Protein AF-W1Y2H6-F1 (afdb_monomer_lite)

Radius of gyration: 12.59 Å; chains: 1; bounding box: 32×30×31 Å

pLDDT: mean 88.01, std 8.5, range [61.38, 96.62]

Sequence (83 aa):
QTHKAQVVFETCDIDDLEILVFNSTILDTFTGKRIELPQYQQDYSESEFEVITETYNWGRAVLQGWLCTEGNPVHCIMNIYFK

Structure (mmCIF, N/CA/C/O backbone):
data_AF-W1Y2H6-F1
#
_entry.id   AF-W1Y2H6-F1
#
loop_
_atom_site.group_PDB
_atom_site.id
_atom_site.type_symbol
_atom_site.label_atom_id
_atom_site.label_alt_id
_atom_site.label_comp_id
_atom_site.label_asym_id
_atom_site.label_entity_id
_atom_site.label_seq_id
_atom_site.pdbx_PDB_ins_code
_atom_site.Cartn_x
_atom_site.Cartn_y
_atom_site.Cartn_z
_atom_site.occupancy
_atom_site.B_iso_or_equiv
_atom_site.auth_seq_id
_atom_site.auth_comp_id
_atom_site.auth_asym_id
_atom_site.auth_atom_id
_atom_site.pdbx_PDB_model_num
ATOM 1 N N . GLN A 1 1 ? 4.374 14.239 16.105 1.00 61.38 1 GLN A N 1
ATOM 2 C CA . GLN A 1 1 ? 3.993 15.335 15.192 1.00 61.38 1 GLN A CA 1
ATOM 3 C C . GLN A 1 1 ? 3.769 14.682 13.840 1.00 61.38 1 GLN A C 1
ATOM 5 O O . GLN A 1 1 ? 4.638 13.925 13.433 1.00 61.38 1 GLN A O 1
ATOM 10 N N . THR A 1 2 ? 2.604 14.854 13.217 1.00 68.31 2 THR A N 1
ATOM 11 C CA . THR A 1 2 ? 2.341 14.325 11.871 1.00 68.31 2 THR A CA 1
ATOM 12 C C . THR A 1 2 ? 2.732 15.382 10.842 1.00 68.31 2 THR A C 1
ATOM 14 O O . THR A 1 2 ? 2.445 16.567 11.020 1.00 68.31 2 THR A O 1
ATOM 17 N N . HIS A 1 3 ? 3.429 14.964 9.787 1.00 78.75 3 HIS A N 1
ATOM 18 C CA . HIS A 1 3 ? 3.828 15.833 8.683 1.00 78.75 3 HIS A CA 1
ATOM 19 C C . HIS A 1 3 ? 3.038 15.414 7.451 1.00 78.75 3 HIS A C 1
ATOM 21 O O . HIS A 1 3 ? 3.116 14.261 7.034 1.00 78.75 3 HIS A O 1
ATOM 27 N N . LYS A 1 4 ? 2.253 16.335 6.883 1.00 80.44 4 LYS A N 1
ATOM 28 C CA . LYS A 1 4 ? 1.559 16.062 5.624 1.00 80.44 4 LYS A CA 1
ATOM 29 C C . LYS A 1 4 ? 2.581 16.097 4.492 1.00 80.44 4 LYS A C 1
ATOM 31 O O . LYS A 1 4 ? 3.330 17.064 4.368 1.00 80.44 4 LYS A O 1
ATOM 36 N N . ALA A 1 5 ? 2.592 15.044 3.689 1.00 75.06 5 ALA A N 1
ATOM 37 C CA . ALA A 1 5 ? 3.404 14.928 2.491 1.00 75.06 5 ALA A CA 1
ATOM 38 C C . ALA A 1 5 ? 2.498 14.563 1.316 1.00 75.06 5 ALA A C 1
ATOM 40 O O . ALA A 1 5 ? 1.467 13.915 1.495 1.00 75.06 5 ALA A O 1
ATOM 41 N N . GLN A 1 6 ? 2.890 14.991 0.122 1.00 77.88 6 GLN A N 1
ATOM 42 C CA . GLN A 1 6 ? 2.246 14.586 -1.116 1.00 77.88 6 GLN A CA 1
ATOM 43 C C . GLN A 1 6 ? 3.232 13.729 -1.900 1.00 77.88 6 GLN A C 1
ATOM 45 O O . GLN A 1 6 ? 4.346 14.170 -2.177 1.00 77.88 6 GLN A O 1
ATOM 50 N N . VAL A 1 7 ? 2.817 12.514 -2.250 1.00 72.44 7 VAL A N 1
ATOM 51 C CA . VAL A 1 7 ? 3.562 11.663 -3.180 1.00 72.44 7 VAL A CA 1
ATOM 52 C C . VAL A 1 7 ? 3.046 11.962 -4.583 1.00 72.44 7 VAL A C 1
ATOM 54 O O . VAL A 1 7 ? 1.847 11.854 -4.840 1.00 72.44 7 VAL A O 1
ATOM 57 N N . VAL A 1 8 ? 3.946 12.379 -5.473 1.00 75.50 8 VAL A N 1
ATOM 58 C CA . VAL A 1 8 ? 3.640 12.679 -6.876 1.00 75.50 8 VAL A CA 1
ATOM 59 C C . VAL A 1 8 ? 4.443 11.730 -7.752 1.00 75.50 8 VAL A C 1
ATOM 61 O O . VAL A 1 8 ? 5.664 11.657 -7.640 1.00 75.50 8 VAL A O 1
ATOM 64 N N . PHE A 1 9 ? 3.747 11.006 -8.623 1.00 73.50 9 PHE A N 1
ATOM 65 C CA . PHE A 1 9 ? 4.352 10.138 -9.627 1.00 73.50 9 PHE A CA 1
ATOM 66 C C . PHE A 1 9 ? 4.357 10.878 -10.965 1.00 73.50 9 PHE A C 1
ATOM 68 O O . PHE A 1 9 ? 3.294 11.152 -11.515 1.00 73.50 9 PHE A O 1
ATOM 75 N N . GLU A 1 10 ? 5.539 11.235 -11.471 1.00 72.56 10 GLU A N 1
ATOM 76 C CA . GLU A 1 10 ? 5.662 12.015 -12.715 1.00 72.56 10 GLU A CA 1
ATOM 77 C C . GLU A 1 10 ? 5.884 11.138 -13.955 1.00 72.56 10 GLU A C 1
ATOM 79 O O . GLU A 1 10 ? 5.382 11.454 -15.031 1.00 72.56 10 GLU A O 1
ATOM 84 N N . THR A 1 11 ? 6.635 10.041 -13.819 1.00 72.50 11 THR A N 1
ATOM 85 C CA . THR A 1 11 ? 7.103 9.224 -14.959 1.00 72.50 11 THR A CA 1
ATOM 86 C C . THR A 1 11 ? 6.901 7.721 -14.763 1.00 72.50 11 THR A C 1
ATOM 88 O O . THR A 1 11 ? 7.492 6.927 -15.489 1.00 72.50 11 THR A O 1
ATOM 91 N N . CYS A 1 12 ? 6.138 7.321 -13.746 1.00 70.06 12 CYS A N 1
ATOM 92 C CA . CYS A 1 12 ? 5.872 5.918 -13.438 1.00 70.06 12 CYS A CA 1
ATOM 93 C C . CYS A 1 12 ? 4.633 5.462 -14.216 1.00 70.06 12 CYS A C 1
ATOM 95 O O . CYS A 1 12 ? 3.615 6.161 -14.192 1.00 70.06 12 CYS A O 1
ATOM 97 N N . ASP A 1 13 ? 4.717 4.321 -14.908 1.00 78.62 13 ASP A N 1
ATOM 98 C CA . ASP A 1 13 ? 3.525 3.716 -15.498 1.00 78.62 13 ASP A CA 1
ATOM 99 C C . ASP A 1 13 ? 2.569 3.341 -14.360 1.00 78.62 13 ASP A C 1
ATOM 101 O O . ASP A 1 13 ? 2.985 2.837 -13.320 1.00 78.62 13 ASP A O 1
ATOM 105 N N . ILE A 1 14 ? 1.271 3.570 -14.549 1.00 75.56 14 ILE A N 1
ATOM 106 C CA . ILE A 1 14 ? 0.246 3.235 -13.545 1.00 75.56 14 ILE A CA 1
ATOM 107 C C . ILE A 1 14 ? 0.306 1.741 -13.171 1.00 75.56 14 ILE A C 1
ATOM 109 O O . ILE A 1 14 ? 0.062 1.381 -12.019 1.00 75.56 14 ILE A O 1
ATOM 113 N N . ASP A 1 15 ? 0.697 0.904 -14.134 1.00 79.19 15 ASP A N 1
ATOM 114 C CA . ASP A 1 15 ? 0.865 -0.545 -13.997 1.00 79.19 15 ASP A CA 1
ATOM 115 C C . ASP A 1 15 ? 2.099 -0.937 -13.160 1.00 79.19 15 ASP A C 1
ATOM 117 O O . ASP A 1 15 ? 2.213 -2.081 -12.717 1.00 79.19 15 ASP A O 1
ATOM 121 N N . ASP A 1 16 ? 3.020 -0.001 -12.908 1.00 86.19 16 ASP A N 1
ATOM 122 C CA . ASP A 1 16 ? 4.204 -0.205 -12.068 1.00 86.19 16 ASP A CA 1
ATOM 123 C C . ASP A 1 16 ? 3.893 0.030 -10.570 1.00 86.19 16 ASP A C 1
ATOM 125 O O . ASP A 1 16 ? 4.806 0.098 -9.741 1.00 86.19 16 ASP A O 1
ATOM 129 N N . LEU A 1 17 ? 2.611 0.137 -10.191 1.00 89.81 17 LEU A N 1
ATOM 130 C CA . LEU A 1 17 ? 2.170 0.214 -8.799 1.00 89.81 17 LEU A CA 1
ATOM 131 C C . LEU A 1 17 ? 1.313 -0.988 -8.404 1.00 89.81 17 LEU A C 1
ATOM 133 O O . LEU A 1 17 ? 0.259 -1.259 -8.976 1.00 89.81 17 LEU A O 1
ATOM 137 N N . GLU A 1 18 ? 1.720 -1.650 -7.326 1.00 93.69 18 GLU A N 1
ATOM 138 C CA . GLU A 1 18 ? 0.933 -2.688 -6.671 1.00 93.69 18 GLU A CA 1
ATOM 139 C C . GLU A 1 18 ? 0.629 -2.269 -5.235 1.00 93.69 18 GLU A C 1
ATOM 141 O O . GLU A 1 18 ? 1.537 -1.994 -4.450 1.00 93.69 18 GLU A O 1
ATOM 146 N N . ILE A 1 19 ? -0.651 -2.258 -4.870 1.00 95.38 19 ILE A N 1
ATOM 147 C CA . ILE A 1 19 ? -1.100 -1.839 -3.546 1.00 95.38 19 ILE A CA 1
ATOM 148 C C . ILE A 1 19 ? -1.805 -3.007 -2.861 1.00 95.38 19 ILE A C 1
ATOM 150 O O . ILE A 1 19 ? -2.771 -3.574 -3.375 1.00 95.38 19 ILE A O 1
ATOM 154 N N . LEU A 1 20 ? -1.318 -3.375 -1.682 1.00 96.44 20 LEU A N 1
ATOM 155 C CA . LEU A 1 20 ? -1.878 -4.423 -0.840 1.00 96.44 20 LEU A CA 1
ATOM 156 C C . LEU A 1 20 ? -2.616 -3.771 0.324 1.00 96.44 20 LEU A C 1
ATOM 158 O O . LEU A 1 20 ? -1.985 -3.209 1.218 1.00 96.44 20 LEU A O 1
ATOM 162 N N . VAL A 1 21 ? -3.943 -3.868 0.324 1.00 96.00 21 VAL A N 1
ATOM 163 C CA . VAL A 1 21 ? -4.791 -3.376 1.415 1.00 96.00 21 VAL A CA 1
ATOM 164 C C . VAL A 1 21 ? -5.262 -4.563 2.239 1.00 96.00 21 VAL A C 1
ATOM 166 O O . VAL A 1 21 ? -5.984 -5.426 1.736 1.00 96.00 21 VAL A O 1
ATOM 169 N N . PHE A 1 22 ? -4.834 -4.620 3.495 1.00 95.56 22 PHE A N 1
ATOM 170 C CA . PHE A 1 22 ? -5.148 -5.711 4.408 1.00 95.56 22 PHE A CA 1
ATOM 171 C C . PHE A 1 22 ? -6.555 -5.536 4.996 1.00 95.56 22 PHE A C 1
ATOM 173 O O . PHE A 1 22 ? -7.112 -4.443 5.023 1.00 95.56 22 PHE A O 1
ATOM 180 N N . ASN A 1 23 ? -7.127 -6.620 5.515 1.00 93.12 23 ASN A N 1
ATOM 181 C CA . ASN A 1 23 ? -8.404 -6.592 6.233 1.00 93.12 23 ASN A CA 1
ATOM 182 C C . ASN A 1 23 ? -8.271 -6.047 7.664 1.00 93.12 23 ASN A C 1
ATOM 184 O O . ASN A 1 23 ? -9.270 -5.696 8.288 1.00 93.12 23 ASN A O 1
ATOM 188 N N . SER A 1 24 ? -7.057 -6.042 8.219 1.00 90.69 24 SER A N 1
ATOM 189 C CA . SER A 1 24 ? -6.789 -5.607 9.589 1.00 90.69 24 SER A CA 1
ATOM 190 C C . SER A 1 24 ? -5.381 -5.033 9.728 1.00 90.69 24 SER A C 1
ATOM 192 O O . SER A 1 24 ? -4.626 -4.939 8.759 1.00 90.69 24 SER A O 1
ATOM 194 N N . THR A 1 25 ? -5.027 -4.64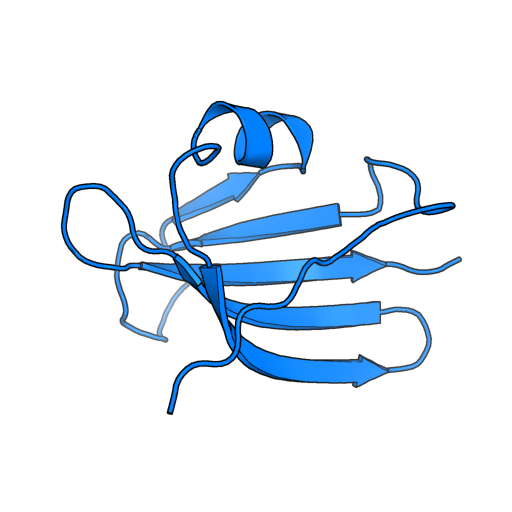3 10.949 1.00 85.38 25 THR A N 1
ATOM 195 C CA . THR A 1 25 ? -3.702 -4.133 11.299 1.00 85.38 25 THR A CA 1
ATOM 196 C C . THR A 1 25 ? -2.671 -5.217 11.623 1.00 85.38 25 THR A C 1
ATOM 198 O O . THR A 1 25 ? -1.500 -4.903 11.830 1.00 85.38 25 THR A O 1
ATOM 201 N N . ILE A 1 26 ? -3.087 -6.485 11.696 1.00 81.56 26 ILE A N 1
ATOM 202 C CA . ILE A 1 26 ? -2.221 -7.596 12.097 1.00 81.56 26 ILE A CA 1
ATOM 203 C C . ILE A 1 26 ? -1.317 -7.997 10.926 1.00 81.56 26 ILE A C 1
ATOM 205 O O . ILE A 1 26 ? -1.782 -8.265 9.820 1.00 81.56 26 ILE A O 1
ATOM 209 N N . LEU A 1 27 ? -0.013 -8.044 11.195 1.00 69.25 27 LEU A N 1
ATOM 210 C CA . LEU A 1 27 ? 1.035 -8.410 10.243 1.00 69.25 27 LEU A CA 1
ATOM 211 C C . LEU A 1 27 ? 1.338 -9.911 10.325 1.00 69.25 27 LEU A C 1
ATOM 213 O O . LEU A 1 27 ? 2.385 -10.303 10.839 1.00 69.25 27 LEU A O 1
ATOM 217 N N . ASP A 1 28 ? 0.411 -10.753 9.870 1.00 78.94 28 ASP A N 1
ATOM 218 C CA . ASP A 1 28 ? 0.611 -12.203 9.789 1.00 78.94 28 ASP A CA 1
ATOM 219 C C . ASP A 1 28 ? 0.557 -12.716 8.337 1.00 78.94 28 ASP A C 1
ATOM 221 O O . ASP A 1 28 ? 1.461 -12.463 7.541 1.00 78.94 28 ASP A O 1
ATOM 225 N N . THR A 1 29 ? -0.490 -13.452 7.979 1.00 86.81 29 THR A N 1
ATOM 226 C CA . THR A 1 29 ? -0.763 -13.899 6.624 1.00 86.81 29 THR A CA 1
ATOM 227 C C . THR A 1 29 ? -1.560 -12.817 5.919 1.00 86.81 29 THR A C 1
ATOM 229 O O . THR A 1 29 ? -2.574 -12.343 6.429 1.00 86.81 29 THR A O 1
ATOM 232 N N . PHE A 1 30 ? -1.138 -12.451 4.710 1.00 90.06 30 PHE A N 1
ATOM 233 C CA . PHE A 1 30 ? -1.886 -11.486 3.918 1.00 90.06 30 PHE A CA 1
ATOM 234 C C . PHE A 1 30 ? -3.330 -11.961 3.704 1.00 90.06 30 PHE A C 1
ATOM 236 O O . PHE A 1 30 ? -3.587 -12.969 3.045 1.00 90.06 30 PHE A O 1
ATOM 243 N N . THR A 1 31 ? -4.269 -11.197 4.255 1.00 92.56 31 THR A N 1
ATOM 244 C CA . THR A 1 31 ? -5.699 -11.307 3.987 1.00 92.56 31 THR A CA 1
ATOM 245 C C . THR A 1 31 ? -6.195 -9.917 3.630 1.00 92.56 31 THR A C 1
ATOM 247 O O . THR A 1 31 ? -6.054 -8.977 4.411 1.00 92.56 31 THR A O 1
ATOM 250 N N . GLY A 1 32 ? -6.708 -9.757 2.416 1.00 94.00 32 GLY A N 1
ATOM 251 C CA . GLY A 1 32 ? -7.000 -8.435 1.881 1.00 94.00 32 GLY A CA 1
ATOM 252 C C . GLY A 1 32 ? -7.174 -8.442 0.373 1.00 94.00 32 GLY A C 1
ATOM 253 O O . GLY A 1 32 ? -7.391 -9.492 -0.235 1.00 94.00 32 GLY A O 1
ATOM 254 N N . LYS A 1 33 ? -7.055 -7.258 -0.227 1.00 95.88 33 LYS A N 1
ATOM 255 C CA . LYS A 1 33 ? -7.118 -7.060 -1.676 1.00 95.88 33 LYS A CA 1
ATOM 256 C C . LYS A 1 33 ? -5.798 -6.523 -2.216 1.00 95.88 33 LYS A C 1
ATOM 258 O O . LYS A 1 33 ? -5.176 -5.645 -1.623 1.00 95.88 33 LYS A O 1
ATOM 263 N N . ARG A 1 34 ? -5.396 -7.066 -3.362 1.00 96.62 34 ARG A N 1
ATOM 264 C CA . ARG A 1 34 ? -4.347 -6.519 -4.221 1.00 96.62 34 ARG A CA 1
ATOM 265 C C . ARG A 1 34 ? -5.035 -5.656 -5.269 1.00 96.62 34 ARG A C 1
ATOM 267 O O . ARG A 1 34 ? -5.899 -6.164 -5.980 1.00 96.62 34 ARG A O 1
ATOM 274 N N . ILE A 1 35 ? -4.681 -4.382 -5.331 1.00 95.69 35 ILE A N 1
ATOM 275 C CA . ILE A 1 35 ? -5.284 -3.403 -6.234 1.00 95.69 35 ILE A CA 1
ATOM 276 C C . ILE A 1 35 ? -4.211 -2.557 -6.915 1.00 95.69 35 ILE A C 1
ATOM 278 O O . ILE A 1 35 ? -3.081 -2.456 -6.439 1.00 95.69 35 ILE A O 1
ATOM 282 N N . GLU A 1 36 ? -4.592 -1.949 -8.028 1.00 92.62 36 GLU A N 1
ATOM 283 C CA . GLU A 1 36 ? -3.775 -0.994 -8.774 1.00 92.62 36 GLU A CA 1
ATOM 284 C C . GLU A 1 36 ? -4.116 0.441 -8.355 1.00 92.62 36 GLU A C 1
ATOM 286 O O . GLU A 1 36 ? -5.129 0.697 -7.689 1.00 92.62 36 GLU A O 1
ATOM 291 N N . LEU A 1 37 ? -3.277 1.394 -8.766 1.00 90.31 37 LEU A N 1
ATOM 292 C CA . LEU A 1 37 ? -3.433 2.804 -8.416 1.00 90.31 37 LEU A CA 1
ATOM 293 C C . LEU A 1 37 ? -4.822 3.390 -8.758 1.00 90.31 37 LEU A C 1
ATOM 295 O O . LEU A 1 37 ? -5.356 4.097 -7.902 1.00 90.31 37 LEU A O 1
ATOM 299 N N . PRO A 1 38 ? -5.466 3.095 -9.910 1.00 91.50 38 PRO A N 1
ATOM 300 C CA . PRO A 1 38 ? -6.777 3.667 -10.221 1.00 91.50 38 PRO A CA 1
ATOM 301 C C . PRO A 1 38 ? -7.862 3.230 -9.233 1.00 91.50 38 PRO A C 1
ATOM 303 O O . PRO A 1 38 ? -8.632 4.060 -8.752 1.00 91.50 38 PRO A O 1
ATOM 306 N N . GLN A 1 39 ? -7.890 1.943 -8.871 1.00 94.75 39 GLN A N 1
ATOM 307 C CA . GLN A 1 39 ? -8.840 1.430 -7.883 1.00 94.75 39 GLN A CA 1
ATOM 308 C C . GLN A 1 39 ? -8.546 1.998 -6.495 1.00 94.75 39 GLN A C 1
ATOM 310 O O . GLN A 1 39 ? -9.471 2.319 -5.757 1.00 94.75 39 GLN A O 1
ATOM 315 N N . TYR A 1 40 ? -7.268 2.156 -6.137 1.00 93.44 40 TYR A N 1
ATOM 316 C CA . TYR A 1 40 ? -6.899 2.789 -4.876 1.00 93.44 40 TYR A CA 1
ATOM 317 C C . TYR A 1 40 ? -7.393 4.238 -4.808 1.00 93.44 40 TYR A C 1
ATOM 319 O O . TYR A 1 40 ? -8.021 4.622 -3.828 1.00 93.44 40 TYR A O 1
ATOM 327 N N . GLN A 1 41 ? -7.170 5.025 -5.862 1.00 91.38 41 GLN A N 1
ATOM 328 C CA . GLN A 1 41 ? -7.646 6.406 -5.935 1.00 91.38 41 GLN A CA 1
ATOM 329 C C . GLN A 1 41 ? -9.173 6.495 -5.901 1.00 91.38 41 GLN A C 1
ATOM 331 O O . GLN A 1 41 ? -9.700 7.426 -5.304 1.00 91.38 41 GLN A O 1
ATOM 336 N N . GLN A 1 42 ? -9.881 5.540 -6.509 1.00 94.94 42 GLN A N 1
ATOM 337 C CA . GLN A 1 42 ? -11.341 5.491 -6.475 1.00 94.94 42 GLN A CA 1
ATOM 338 C C . GLN A 1 42 ? -11.885 5.121 -5.087 1.00 94.94 42 GLN A C 1
ATOM 340 O O . GLN A 1 42 ? -12.807 5.770 -4.602 1.00 94.94 42 GLN A O 1
ATOM 345 N N . ASP A 1 43 ? -11.341 4.074 -4.464 1.00 95.19 43 ASP A N 1
ATOM 346 C CA . ASP A 1 43 ? -11.853 3.532 -3.199 1.00 95.19 43 ASP A CA 1
ATOM 347 C C . ASP A 1 43 ? -11.442 4.368 -1.982 1.00 95.19 43 ASP A C 1
ATOM 349 O O . ASP A 1 43 ? -12.118 4.332 -0.955 1.00 95.19 43 ASP A O 1
ATOM 353 N N . TYR A 1 44 ? -10.311 5.071 -2.077 1.00 93.69 44 TYR A N 1
ATOM 354 C CA . TYR A 1 44 ? -9.626 5.690 -0.943 1.00 93.69 44 TYR A CA 1
ATOM 355 C C . TYR A 1 44 ? -9.272 7.163 -1.184 1.00 93.69 44 TYR A C 1
ATOM 357 O O . TYR A 1 44 ? -8.344 7.671 -0.556 1.00 93.69 44 TYR A O 1
ATOM 365 N N . SER A 1 45 ? -9.994 7.870 -2.067 1.00 91.50 45 SER A N 1
ATOM 366 C CA . SER A 1 45 ? -9.732 9.292 -2.372 1.00 91.50 45 SER A CA 1
ATOM 367 C C . SER A 1 45 ? -9.752 10.189 -1.132 1.00 91.50 45 SER A C 1
ATOM 369 O O . SER A 1 45 ? -8.962 11.123 -1.031 1.00 91.50 45 SER A O 1
ATOM 371 N N . GLU A 1 46 ? -10.636 9.875 -0.182 1.00 91.50 46 GLU A N 1
ATOM 372 C CA . GLU A 1 46 ? -10.822 10.624 1.065 1.00 91.50 46 GLU A CA 1
ATOM 373 C C . GLU A 1 46 ? -10.035 10.030 2.246 1.00 91.50 46 GLU A C 1
ATOM 375 O O . GLU A 1 46 ? -10.115 10.534 3.366 1.00 91.50 46 GLU A O 1
ATOM 380 N N . SER A 1 47 ? -9.303 8.932 2.035 1.00 92.62 47 SER A N 1
ATOM 381 C CA . SER A 1 47 ? -8.543 8.263 3.092 1.00 92.62 47 SER A CA 1
ATOM 382 C C . SER A 1 47 ? -7.153 8.872 3.253 1.00 92.62 47 SER A C 1
ATOM 384 O O . SER A 1 47 ? -6.465 9.180 2.281 1.00 92.62 47 SER A O 1
ATOM 386 N N . GLU A 1 48 ? -6.691 8.980 4.499 1.00 92.94 48 GLU A N 1
ATOM 387 C CA . GLU A 1 48 ? -5.293 9.309 4.783 1.00 92.94 48 GLU A CA 1
ATOM 388 C C . GLU A 1 48 ? -4.451 8.024 4.829 1.00 92.94 48 GLU A C 1
ATOM 390 O O . GLU A 1 48 ? -4.840 7.028 5.444 1.00 92.94 48 GLU A O 1
ATOM 395 N N . PHE A 1 49 ? -3.282 8.048 4.185 1.00 93.44 49 PHE A N 1
ATOM 396 C CA . PHE A 1 49 ? -2.283 6.986 4.286 1.00 93.44 49 PHE A CA 1
ATOM 397 C C . PHE A 1 49 ? -1.102 7.468 5.131 1.00 93.44 49 PHE A C 1
ATOM 399 O O . PHE A 1 49 ? -0.303 8.298 4.696 1.00 93.44 49 PHE A O 1
ATOM 406 N N . GLU A 1 50 ? -1.001 6.954 6.355 1.00 93.25 50 GLU A N 1
ATOM 407 C CA . GLU A 1 50 ? 0.099 7.245 7.270 1.00 93.25 50 GLU A CA 1
ATOM 408 C C . GLU A 1 50 ? 1.249 6.266 7.023 1.00 93.25 50 GLU A C 1
ATOM 410 O O . GLU A 1 50 ? 1.177 5.097 7.402 1.00 93.25 50 GLU A O 1
ATOM 415 N N . VAL A 1 51 ? 2.322 6.747 6.396 1.00 93.38 51 VAL A N 1
ATOM 416 C CA . VAL A 1 51 ? 3.530 5.952 6.142 1.00 93.38 51 VAL A CA 1
ATOM 417 C C . VAL A 1 51 ? 4.335 5.795 7.435 1.00 93.38 51 VAL A C 1
ATOM 419 O O . VAL A 1 51 ? 4.729 6.777 8.059 1.00 93.38 51 VAL A O 1
ATOM 422 N N . ILE A 1 52 ? 4.612 4.546 7.813 1.00 93.56 52 ILE A N 1
ATOM 423 C CA . ILE A 1 52 ? 5.401 4.173 9.000 1.00 93.56 52 ILE A CA 1
ATOM 424 C C . ILE A 1 52 ? 6.799 3.723 8.592 1.00 93.56 52 ILE A C 1
ATOM 426 O O . ILE A 1 52 ? 7.783 3.987 9.280 1.00 93.56 52 ILE A O 1
ATOM 430 N N . THR A 1 53 ? 6.890 2.981 7.492 1.00 93.12 53 THR A N 1
ATOM 431 C CA . THR A 1 53 ? 8.150 2.449 6.986 1.00 93.12 53 THR A CA 1
ATOM 432 C C . THR A 1 53 ? 8.232 2.702 5.501 1.00 93.12 53 THR A C 1
ATOM 434 O O . THR A 1 53 ? 7.319 2.393 4.741 1.00 93.12 53 THR A O 1
ATOM 437 N N . GLU A 1 54 ? 9.363 3.256 5.106 1.00 93.62 54 GLU A N 1
ATOM 438 C CA . GLU A 1 54 ? 9.695 3.556 3.732 1.00 93.62 54 GLU A CA 1
ATOM 439 C C . GLU A 1 54 ? 11.008 2.846 3.409 1.00 93.62 54 GLU A C 1
ATOM 441 O O . GLU A 1 54 ? 11.991 2.967 4.141 1.00 93.62 54 GLU A O 1
ATOM 446 N N . THR A 1 55 ? 11.011 2.042 2.349 1.00 93.75 55 THR A N 1
ATOM 447 C CA . THR A 1 55 ? 12.193 1.289 1.918 1.00 93.7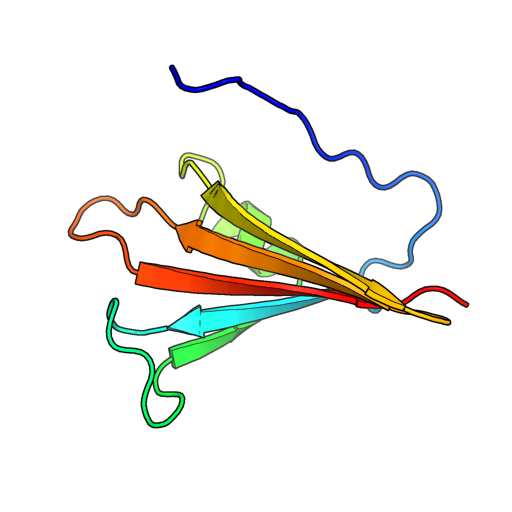5 55 THR A CA 1
ATOM 448 C C . THR A 1 55 ? 12.468 1.552 0.451 1.00 93.75 55 THR A C 1
ATOM 450 O O . THR A 1 55 ? 11.564 1.466 -0.374 1.00 93.75 55 THR A O 1
ATOM 453 N N . TYR A 1 56 ? 13.735 1.795 0.127 1.00 90.31 56 TYR A N 1
ATOM 454 C CA . TYR A 1 56 ? 14.212 2.017 -1.232 1.00 90.31 56 TYR A CA 1
ATOM 455 C C . TYR A 1 56 ? 15.282 0.987 -1.579 1.00 90.31 56 TYR A C 1
ATOM 457 O O . TYR A 1 56 ? 16.277 0.851 -0.866 1.00 90.31 56 TYR A O 1
ATOM 465 N N . ASN A 1 57 ? 15.095 0.259 -2.675 1.00 84.81 57 ASN A N 1
ATOM 466 C CA . ASN A 1 57 ? 16.101 -0.647 -3.221 1.00 84.81 57 ASN A CA 1
ATOM 467 C C . ASN A 1 57 ? 16.167 -0.534 -4.756 1.00 84.81 57 ASN A C 1
ATOM 469 O O . ASN A 1 57 ? 15.437 0.252 -5.359 1.00 84.81 57 ASN A O 1
ATOM 473 N N . TRP A 1 58 ? 17.108 -1.254 -5.378 1.00 80.00 58 TRP A N 1
ATOM 474 C CA . TRP A 1 58 ? 17.420 -1.178 -6.813 1.00 80.00 58 TRP A CA 1
ATOM 475 C C . TRP A 1 58 ? 16.226 -1.584 -7.696 1.00 80.00 58 TRP A C 1
ATOM 477 O O . TRP A 1 58 ? 16.130 -2.731 -8.125 1.00 80.00 58 TRP A O 1
ATOM 487 N N . GLY A 1 59 ? 15.324 -0.637 -7.959 1.00 86.62 59 GLY A N 1
ATOM 488 C CA . GLY A 1 59 ? 14.148 -0.815 -8.815 1.00 86.62 59 GLY A CA 1
ATOM 489 C C . GLY A 1 59 ? 12.810 -0.866 -8.077 1.00 86.62 59 GLY A C 1
ATOM 490 O O . GLY A 1 59 ? 11.791 -1.109 -8.717 1.00 86.62 59 GLY A O 1
ATOM 491 N N . ARG A 1 60 ? 12.772 -0.650 -6.754 1.00 90.12 60 ARG A N 1
ATOM 492 C CA . ARG A 1 60 ? 11.504 -0.607 -6.016 1.00 90.12 60 ARG A CA 1
ATOM 493 C C . ARG A 1 60 ? 11.560 0.305 -4.794 1.00 90.12 60 ARG A C 1
ATOM 495 O O . ARG A 1 60 ? 12.480 0.230 -3.978 1.00 90.12 60 ARG A O 1
ATOM 502 N N . ALA A 1 61 ? 10.525 1.124 -4.643 1.00 91.88 61 ALA A N 1
ATOM 503 C CA . ALA A 1 61 ? 10.179 1.765 -3.383 1.00 91.88 61 ALA A CA 1
ATOM 504 C C . ALA A 1 61 ? 8.991 1.038 -2.743 1.00 91.88 61 ALA A C 1
ATOM 506 O O . ALA A 1 61 ? 8.101 0.532 -3.429 1.00 91.88 61 ALA A O 1
ATOM 507 N N . VAL A 1 62 ? 8.996 0.962 -1.416 1.00 93.94 62 VAL A N 1
ATOM 508 C CA . VAL A 1 62 ? 7.918 0.366 -0.626 1.00 93.94 62 VAL A CA 1
ATOM 509 C C . VAL A 1 62 ? 7.509 1.346 0.452 1.00 93.94 62 VAL A C 1
ATOM 511 O O . VAL A 1 62 ? 8.322 1.681 1.313 1.00 93.94 62 VAL A O 1
ATOM 514 N N . LEU A 1 63 ? 6.246 1.759 0.422 1.00 94.31 63 LEU A N 1
ATOM 515 C CA . LEU A 1 63 ? 5.620 2.526 1.492 1.00 94.31 63 LEU A CA 1
ATOM 516 C C . LEU A 1 63 ? 4.706 1.587 2.275 1.00 94.31 63 LEU A C 1
ATOM 518 O O . LEU A 1 63 ? 3.793 0.993 1.708 1.00 94.31 63 LEU A O 1
ATOM 522 N N . GLN A 1 64 ? 4.953 1.435 3.570 1.00 94.88 64 GLN A N 1
ATOM 523 C CA . GLN A 1 64 ? 4.163 0.590 4.461 1.00 94.88 64 GLN A CA 1
ATOM 524 C C . GLN A 1 64 ? 3.594 1.428 5.593 1.00 94.88 64 GLN A C 1
ATOM 526 O O . GLN A 1 64 ? 4.308 2.236 6.195 1.00 94.88 64 GLN A O 1
ATOM 531 N N . GLY A 1 65 ? 2.322 1.222 5.915 1.00 94.88 65 GLY A N 1
ATOM 532 C CA . GLY A 1 65 ? 1.666 2.090 6.879 1.00 94.88 65 GLY A CA 1
ATOM 533 C C . GLY A 1 65 ? 0.221 1.749 7.198 1.00 94.88 65 GLY A C 1
ATOM 534 O O . GLY A 1 65 ? -0.239 0.631 6.946 1.00 94.88 65 GLY A O 1
ATOM 535 N N . TRP A 1 66 ? -0.480 2.732 7.756 1.00 95.50 66 TRP A N 1
ATOM 536 C CA . TRP A 1 66 ? -1.903 2.659 8.070 1.00 95.50 66 TRP A CA 1
ATOM 537 C C . TRP A 1 66 ? -2.724 3.391 7.020 1.00 95.50 66 TRP A C 1
ATOM 539 O O . TRP A 1 66 ? -2.526 4.581 6.791 1.00 95.50 66 TRP A O 1
ATOM 549 N N . LEU A 1 67 ? -3.672 2.686 6.409 1.00 95.94 67 LEU A N 1
ATOM 550 C CA . LEU A 1 67 ? -4.711 3.299 5.593 1.00 95.94 67 LEU A CA 1
ATOM 551 C C . LEU A 1 67 ? -5.929 3.573 6.476 1.00 95.94 67 LEU A C 1
ATOM 553 O O . LEU A 1 67 ? -6.594 2.640 6.939 1.00 95.94 67 LEU A O 1
ATOM 557 N N . CYS A 1 68 ? -6.198 4.851 6.726 1.00 93.25 68 CYS A N 1
ATOM 558 C CA . CYS A 1 68 ? -7.313 5.315 7.540 1.00 93.25 68 CYS A CA 1
ATOM 559 C C . CYS A 1 68 ? -8.612 5.243 6.731 1.00 93.25 68 CYS A C 1
ATOM 561 O O . CYS A 1 68 ? -8.917 6.133 5.939 1.00 93.25 68 CYS A O 1
ATOM 563 N N . THR A 1 69 ? -9.366 4.163 6.931 1.00 87.50 69 THR A N 1
ATOM 564 C CA . THR A 1 69 ? -10.712 3.991 6.364 1.00 87.50 69 THR A CA 1
ATOM 565 C C . THR A 1 69 ? -11.775 4.587 7.295 1.00 87.50 69 THR A C 1
ATOM 567 O O . THR A 1 69 ? -11.455 4.993 8.409 1.00 87.50 69 THR A O 1
ATOM 570 N N . GLU A 1 70 ? -13.048 4.615 6.880 1.00 82.19 70 GLU A N 1
ATOM 571 C CA . GLU A 1 70 ? -14.164 5.088 7.728 1.00 82.19 70 GLU A CA 1
ATOM 572 C C . GLU A 1 70 ? -14.285 4.339 9.074 1.00 82.19 70 GLU A C 1
ATOM 574 O O . GLU A 1 70 ? -14.911 4.838 10.009 1.00 82.19 70 GLU A O 1
ATOM 579 N N . GLY A 1 71 ? -13.702 3.139 9.178 1.00 83.31 71 GLY A N 1
ATOM 580 C CA . GLY A 1 71 ? -13.667 2.331 10.394 1.00 83.31 71 GLY A CA 1
ATOM 581 C C . GLY A 1 71 ? -12.289 2.298 11.055 1.00 83.31 71 GLY A C 1
ATOM 582 O O . GLY A 1 71 ? -11.659 3.319 11.317 1.00 83.31 71 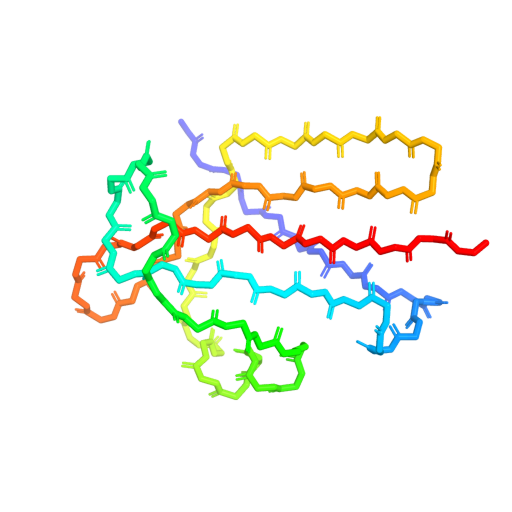GLY A O 1
ATOM 583 N N . ASN A 1 72 ? -11.822 1.089 11.365 1.00 89.31 72 ASN A N 1
ATOM 584 C CA . ASN A 1 72 ? -10.472 0.908 11.888 1.00 89.31 72 ASN A CA 1
ATOM 585 C C . ASN A 1 72 ? -9.444 1.081 10.759 1.00 89.31 72 ASN A C 1
ATOM 587 O O . ASN A 1 72 ? -9.703 0.644 9.630 1.00 89.31 72 ASN A O 1
ATOM 591 N N . PRO A 1 73 ? -8.265 1.663 11.043 1.00 94.06 73 PRO A N 1
ATOM 592 C CA . PRO A 1 73 ? -7.180 1.653 10.080 1.00 94.06 73 PRO A CA 1
ATOM 593 C C . PRO A 1 73 ? -6.809 0.212 9.738 1.00 94.06 73 PRO A C 1
ATOM 595 O O . PRO A 1 73 ? -6.916 -0.693 10.569 1.00 94.06 73 PRO A O 1
ATOM 598 N N . VAL A 1 74 ? -6.355 0.005 8.512 1.00 95.56 74 VAL A N 1
ATOM 599 C CA . VAL A 1 74 ? -5.850 -1.289 8.050 1.00 95.56 74 VAL A CA 1
ATOM 600 C C . VAL A 1 74 ? -4.409 -1.152 7.610 1.00 95.56 74 VAL A C 1
ATOM 602 O O . VAL A 1 74 ? -3.961 -0.057 7.257 1.00 95.56 74 VAL A O 1
ATOM 605 N N . HIS A 1 75 ? -3.661 -2.253 7.631 1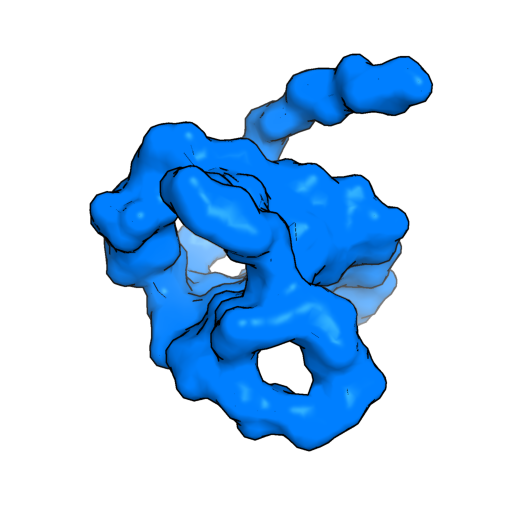.00 96.00 75 HIS A N 1
ATOM 606 C CA . HIS A 1 75 ? -2.326 -2.206 7.061 1.00 96.00 75 HIS A CA 1
ATOM 607 C C . HIS A 1 75 ? -2.399 -2.017 5.542 1.00 96.00 75 HIS A C 1
ATOM 609 O O . HIS A 1 75 ? -3.244 -2.607 4.864 1.00 96.00 75 HIS A O 1
ATOM 615 N 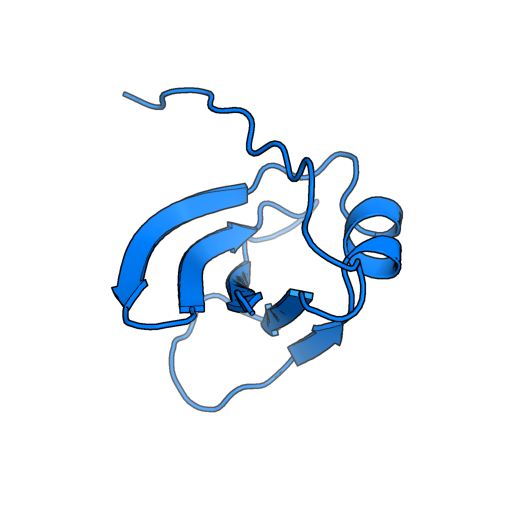N . CYS A 1 76 ? -1.507 -1.190 5.010 1.00 95.81 76 CYS A N 1
ATOM 616 C CA . CYS A 1 76 ? -1.368 -0.957 3.584 1.00 95.81 76 CYS A CA 1
ATOM 617 C C . CYS A 1 76 ? 0.109 -0.994 3.193 1.00 95.81 76 CYS A C 1
ATOM 619 O O . CYS A 1 76 ? 0.964 -0.450 3.900 1.00 95.81 76 CYS A O 1
ATOM 621 N N . ILE A 1 77 ? 0.394 -1.647 2.068 1.00 95.69 77 ILE A N 1
ATOM 622 C CA . ILE A 1 77 ? 1.713 -1.687 1.439 1.00 95.69 77 ILE A CA 1
ATOM 623 C C . ILE A 1 77 ? 1.555 -1.200 0.004 1.00 95.69 77 ILE A C 1
ATOM 625 O O . ILE A 1 77 ? 0.824 -1.809 -0.770 1.00 95.69 77 ILE A O 1
ATOM 629 N N . MET A 1 78 ? 2.264 -0.138 -0.356 1.00 95.06 78 MET A N 1
ATOM 630 C CA . MET A 1 78 ? 2.356 0.376 -1.717 1.00 95.06 78 MET A CA 1
ATOM 631 C C . MET A 1 78 ? 3.740 0.047 -2.271 1.00 95.06 78 MET A C 1
ATOM 633 O O . MET A 1 78 ? 4.750 0.589 -1.819 1.00 95.06 78 MET A O 1
ATOM 637 N N . ASN A 1 79 ? 3.775 -0.870 -3.231 1.00 94.00 79 ASN A N 1
ATOM 638 C CA . ASN A 1 79 ? 4.949 -1.202 -4.021 1.00 94.00 79 ASN A CA 1
ATOM 639 C C . ASN A 1 79 ? 4.967 -0.320 -5.266 1.00 94.00 79 ASN A C 1
ATOM 641 O O . ASN A 1 79 ? 3.998 -0.296 -6.020 1.00 94.00 79 ASN A O 1
ATOM 645 N N . ILE A 1 80 ? 6.078 0.376 -5.473 1.00 91.62 80 ILE A N 1
ATOM 646 C CA . ILE A 1 80 ? 6.317 1.242 -6.624 1.00 91.62 80 ILE A CA 1
ATOM 647 C C . ILE A 1 80 ? 7.550 0.689 -7.324 1.00 91.62 80 ILE A C 1
ATOM 649 O O . ILE A 1 80 ? 8.620 0.635 -6.714 1.00 91.62 80 ILE A O 1
ATOM 653 N N . TYR A 1 81 ? 7.407 0.256 -8.569 1.00 88.88 81 TYR A N 1
ATOM 654 C CA . TYR A 1 81 ? 8.495 -0.310 -9.355 1.00 88.88 81 TYR A CA 1
ATOM 655 C C . TYR A 1 81 ? 9.092 0.753 -10.282 1.00 88.88 81 TYR A C 1
ATOM 657 O O . TYR A 1 81 ? 8.383 1.563 -10.872 1.00 88.88 81 TYR A O 1
ATOM 665 N N . PHE A 1 82 ? 10.418 0.761 -10.394 1.00 82.06 82 PHE A N 1
ATOM 666 C CA . PHE A 1 82 ? 11.159 1.661 -11.274 1.00 82.06 82 PHE A CA 1
ATOM 667 C C . PHE A 1 82 ? 11.828 0.841 -12.378 1.00 82.06 82 PHE A C 1
ATOM 669 O O . PHE A 1 82 ? 12.427 -0.200 -12.090 1.00 82.06 82 PHE A O 1
ATOM 676 N N . LYS A 1 83 ? 11.729 1.316 -13.622 1.00 71.50 83 LYS A N 1
ATOM 677 C CA . LYS A 1 83 ? 12.457 0.776 -14.778 1.00 71.50 83 LYS A CA 1
ATOM 678 C C . LYS A 1 83 ? 13.771 1.524 -14.990 1.00 71.50 83 LYS A C 1
ATOM 680 O O . LYS A 1 83 ? 13.780 2.760 -14.789 1.00 71.50 83 LYS A O 1
#

Secondary structure (DSSP, 8-state):
---------SS--GGGEEEEEESSS--SS--EEEE-HHHHHHHSTT-EEEEEEEEEETTEEEEEEEEE-SSS-EEEEEEEE--

Foldseek 3Di:
DDDDDDDDDDPADQVQKWKQWAPAADDDDGDGDIDTPVVCCVVQVPWDWDFDDWDDDDFWIKTWGWTGDPDDTTIMIMIGGHD

Organism: NCBI:txid408170

=== Feature glossary ===
The record interleaves many kinds of information about one protein. Here is each kind framed as the question it answers.

Q: What does the local fold look like, residue by residue?
A: A 3Di character summarizes, for each residue, the relative orientation of the Cα frame of its nearest spatial neighbor. Because it encodes fold topology rather than chemistry, 3Di alignments detect remote structural similarity that sequence alignment misses.

Q: Which residues are in helices, strands, or loops?
A: Secondary structure is the local, repeating backbone conformation. DSSP classifies it into eight states by reading the hydrogen-bond network: three helix types (H, G, I), two β types (E, B), two non-regular types (T, S), and unstructured coil (-).

Q: How big and how compact is the whole molecule?
A: Three whole-structure scalars: the radius of gyration (RMS distance of Cα from centroid, in Å), the count of Cα–Cα contacts (pairs closer than 8 Å and separated by more than four residues in sequence — i.e. tertiary, not local, contacts), and the bounding-box dimensions. Together they distinguish compact globular folds from extended fibres or disordered chains.

Q: How confident is the AlphaFold model at each residue?
A: For AlphaFold models, the B-factor field carries pLDDT — the model's own estimate of local accuracy on a 0–100 scale. Regions with pLDDT<50 should be treated as essentially unmodeled; they often correspond to intrinsically disordered segments.

Q: What family and function is it annotated with?
A: Functional annotations link the protein to curated databases. InterPro entries identify conserved domains and families by matching the sequence against member-database signatures (Pfam, PROSITE, CDD, …). Gene Ontology (GO) terms describe molecular function, biological process, and cellular component in a controlled vocabulary. CATH places the structure in a hierarchical fold classification (Class/Architecture/Topology/Homologous-superfamily). The organism is the source species.

Q: What known structures does this most resemble?
A: Nearest PDB neighbors are the top structural matches found by Foldseek when searching this structure against the entire Protein Data Bank. Each hit reports a TM-score (0 to 1; >0.5 almost always implies the same fold) and an E-value. These are *structural* homologs — they may share no detectable sequence similarity.

Q: Which residues are buried vs exposed?
A: Solvent-accessible surface area (SASA) is the area in Å² traced out by the centre of a 1.4 Å probe sphere (a water molecule) rolled over the protein's van der Waals surface (Shrake–Rupley / Lee–Richards construction). Buried residues have near-zero SASA; fully exposed residues can exceed 200 Å². The total SASA scales roughly with the number of surface residues.

Q: What are the backbone torsion angles?
A: φ (phi) and ψ (psi) are the two rotatable backbone dihedrals per residue: φ is the C(i-1)–N–Cα–C torsion, ψ is the N–Cα–C–N(i+1) torsion, both in degrees on (−180°, 180°]. α-helical residues cluster near (−60°, −45°); β-strand residues near (−120°, +130°). A Ramachandran plot is simply a scatter of (φ, ψ) for every residue.

Q: Are the domains correctly placed relative to each other?
A: Predicted aligned error is AlphaFold's pairwise confidence. Unlike pLDDT (per-residue), PAE is per-residue-pair and captures whether two parts of the structure are correctly placed relative to each other. Units are ångst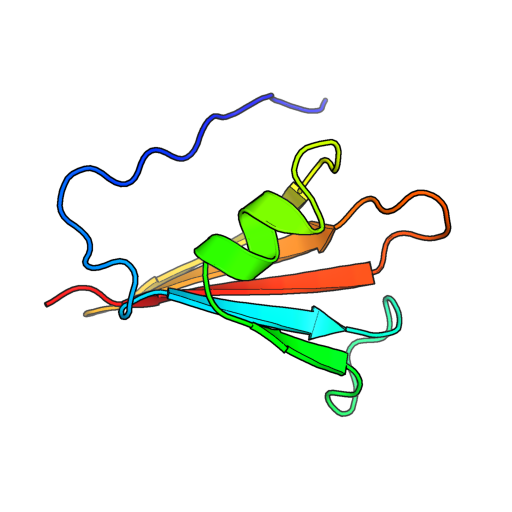röms of expected positional error.

Q: What if only a Cα trace is available?
A: P-SEA three-state annotation labels each residue as helix, strand, or coil based purely on the geometry of the Cα trace. It serves as a fallback when the full backbone (and thus DSSP) is unavailable.

Q: What is the amino-acid chain?
A: This is the polypeptide sequence — one letter per residue, N-terminus first. Length ranges from a few dozen residues for small domains to over a thousand for large multi-domain proteins.

Q: What do the rendered images show?
A: The six renders are orthographic views along the three Cartesian axes in both directions. Representation (cartoon, sticks, or surface) and color scheme (sequence-rainbow or by-chain) vary across proteins so the training set covers all the common visualization conventions.

Q: What do the diagnostic plots show?
A: Plot images: a contact map (which residues are close in 3D, as an N×N binary image), a Ramachandran scatter (backbone torsion angles, revealing secondary-structure composition at a glance), and — for AlphaFold structures — a PAE heatmap (pairwise prediction confidence).

Q: How mobile is each atom in the crystal?
A: B-factor (Debye–Waller factor) reflects atomic displacement in the crystal lattice. It is an experimental observable (units Å²), not a prediction; low values mean the atom is pinned down, high values mean it moves or is heterogeneous across the crystal.

Q: Where is each backbone atom in 3D?
A: The mmCIF table is the protein's shape written out atom by atom. For each backbone N, Cα, C, and carbonyl O, it records an (x, y, z) coordinate triple in Å plus the residue type, chain letter, and residue number.